Protein AF-A0A1R1XA12-F1 (afdb_monomer_lite)

Foldseek 3Di:
DVVVVCCVVPDDPVVDDDPLLDWDDDPPATRDHQDPVSCVPPDDDLCRHLCVPPVSVVVCVSPVPDDHHDVVSVVVD

pLDDT: mean 87.87, std 10.6, range [54.12, 98.56]

Structure (mmCIF, N/CA/C/O backbone):
data_AF-A0A1R1XA12-F1
#
_entry.id   AF-A0A1R1XA12-F1
#
loop_
_atom_site.group_PDB
_atom_site.id
_atom_site.type_symbol
_atom_site.label_atom_id
_atom_site.label_alt_id
_atom_site.label_comp_id
_atom_site.label_asym_id
_atom_site.label_entity_id
_atom_site.label_seq_id
_atom_site.pdbx_PDB_ins_code
_atom_site.Cartn_x
_atom_site.Cartn_y
_atom_site.Cartn_z
_atom_site.occupancy
_atom_site.B_iso_or_equiv
_atom_site.auth_seq_id
_atom_site.auth_comp_id
_atom_site.auth_asym_id
_atom_site.auth_atom_id
_atom_site.pdbx_PDB_model_num
ATOM 1 N N . PRO A 1 1 ? -16.880 2.374 1.914 1.00 94.50 1 PRO A N 1
ATOM 2 C CA . PRO A 1 1 ? -16.638 2.979 3.252 1.00 94.50 1 PRO A CA 1
ATOM 3 C C . PRO A 1 1 ? -17.174 2.146 4.431 1.00 94.50 1 PRO A C 1
ATOM 5 O O . PRO A 1 1 ? -16.510 2.109 5.456 1.00 94.50 1 PRO A O 1
ATOM 8 N N . VAL A 1 2 ? -18.332 1.475 4.307 1.00 98.44 2 VAL A N 1
ATOM 9 C CA . VAL A 1 2 ? -18.976 0.740 5.422 1.00 98.44 2 VAL A CA 1
ATOM 10 C C . VAL A 1 2 ? -18.028 -0.246 6.124 1.00 98.44 2 VAL A C 1
ATOM 12 O O . VAL A 1 2 ? -17.862 -0.161 7.337 1.00 98.44 2 VAL A O 1
ATOM 15 N N . HIS A 1 3 ? -17.335 -1.117 5.379 1.00 98.31 3 HIS A N 1
ATOM 16 C CA . HIS A 1 3 ? -16.391 -2.080 5.967 1.00 98.31 3 HIS A CA 1
ATOM 17 C C . HIS A 1 3 ? -15.213 -1.414 6.687 1.00 98.31 3 HIS A C 1
ATOM 19 O O . HIS A 1 3 ? -14.839 -1.849 7.769 1.00 98.31 3 HIS A O 1
ATOM 25 N N . SER A 1 4 ? -14.654 -0.341 6.120 1.00 96.56 4 SER A N 1
ATOM 26 C CA . SER A 1 4 ? -13.532 0.386 6.723 1.00 96.56 4 SER A CA 1
ATOM 27 C C . SER A 1 4 ? -13.923 1.038 8.052 1.00 96.56 4 SER A C 1
ATOM 29 O O . SER A 1 4 ? -13.131 1.020 8.986 1.00 96.56 4 SER A O 1
ATOM 31 N N . ILE A 1 5 ? -15.153 1.556 8.163 1.00 98.12 5 ILE A N 1
ATOM 32 C CA . ILE A 1 5 ? -15.678 2.123 9.415 1.00 98.12 5 ILE A CA 1
ATOM 33 C C . ILE A 1 5 ? -15.845 1.022 10.466 1.00 98.12 5 ILE A C 1
ATOM 35 O O . ILE A 1 5 ? -15.364 1.172 11.583 1.00 98.12 5 ILE A O 1
ATOM 39 N N . ALA A 1 6 ? -16.471 -0.103 10.109 1.00 98.56 6 ALA A N 1
ATOM 40 C CA . ALA A 1 6 ? -16.641 -1.223 11.033 1.00 98.56 6 ALA A CA 1
ATOM 41 C C . ALA A 1 6 ? -15.290 -1.780 11.518 1.00 98.56 6 ALA A C 1
ATOM 43 O O . ALA A 1 6 ? -15.112 -1.992 12.714 1.00 98.56 6 ALA A O 1
ATOM 44 N N . ALA A 1 7 ? -14.320 -1.959 10.6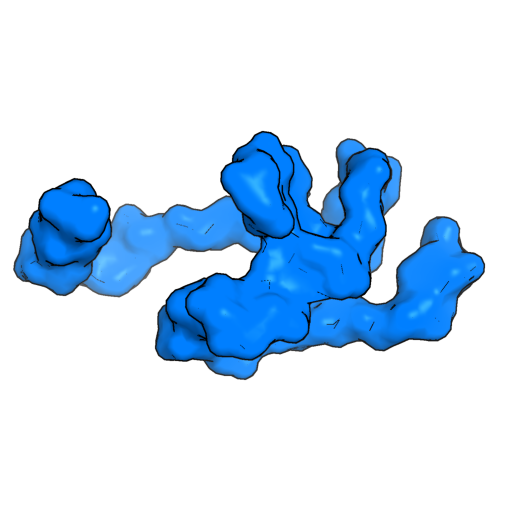15 1.00 98.12 7 ALA A N 1
ATOM 45 C CA . ALA A 1 7 ? -12.977 -2.410 10.973 1.00 98.12 7 ALA A CA 1
ATOM 46 C C . ALA A 1 7 ? -12.285 -1.427 11.931 1.00 98.12 7 ALA A C 1
ATOM 48 O O . ALA A 1 7 ? -11.750 -1.853 12.948 1.00 98.12 7 ALA A O 1
ATOM 49 N N . ALA A 1 8 ? -12.360 -0.121 11.656 1.00 96.31 8 ALA A N 1
ATOM 50 C CA . ALA A 1 8 ? -11.762 0.908 12.507 1.00 96.31 8 ALA A CA 1
ATOM 51 C C . ALA A 1 8 ? -12.437 1.038 13.886 1.00 96.31 8 ALA A C 1
ATOM 53 O O . ALA A 1 8 ? -11.784 1.440 14.844 1.00 96.31 8 ALA A O 1
ATOM 54 N N . MET A 1 9 ? -13.733 0.724 13.996 1.00 98.06 9 MET A N 1
ATOM 55 C CA . MET A 1 9 ? -14.479 0.820 15.258 1.00 98.06 9 MET A CA 1
ATOM 56 C C . MET A 1 9 ? -14.390 -0.442 16.122 1.00 98.06 9 MET A C 1
ATOM 58 O O . MET A 1 9 ? -14.466 -0.336 17.344 1.00 98.06 9 MET A O 1
ATOM 62 N N . PHE A 1 10 ? -14.287 -1.626 15.513 1.00 98.50 10 PHE A N 1
ATOM 63 C CA . PHE A 1 10 ? -14.448 -2.900 16.225 1.00 98.50 10 PHE A CA 1
ATOM 64 C C . PHE A 1 10 ? -13.166 -3.724 16.366 1.00 98.50 10 PHE A C 1
ATOM 66 O O . PHE A 1 10 ? -13.169 -4.695 17.121 1.00 98.50 10 PHE A O 1
ATOM 73 N N . LEU A 1 11 ? -12.084 -3.371 15.668 1.00 98.44 11 LEU A N 1
ATOM 74 C CA . LEU A 1 11 ? -10.803 -4.073 15.750 1.00 98.44 11 LEU A CA 1
ATOM 75 C C . LEU A 1 11 ? -9.726 -3.185 16.371 1.00 98.44 11 LEU A C 1
ATOM 77 O O . LEU A 1 11 ? -9.699 -1.972 16.166 1.00 98.44 11 LEU A O 1
ATOM 81 N N . ALA A 1 12 ? -8.791 -3.805 17.091 1.00 97.94 12 ALA A N 1
ATOM 82 C CA . ALA A 1 12 ? -7.547 -3.141 17.448 1.00 97.94 12 ALA A CA 1
ATOM 83 C C . ALA A 1 12 ? -6.708 -2.896 16.176 1.00 97.94 12 ALA A C 1
ATOM 85 O O . ALA A 1 12 ? -6.720 -3.743 15.275 1.00 97.94 12 ALA A O 1
ATOM 86 N N . PRO A 1 13 ? -5.926 -1.802 16.091 1.00 93.50 13 PRO A N 1
ATOM 87 C CA . PRO A 1 13 ? -5.141 -1.485 14.896 1.00 93.50 13 PRO A CA 1
ATOM 88 C C . PRO A 1 13 ? -4.225 -2.623 14.425 1.00 93.50 13 PRO A C 1
ATOM 90 O O . PRO A 1 13 ? -4.081 -2.838 13.229 1.00 93.50 13 PRO A O 1
ATOM 93 N N . GLN A 1 14 ? -3.662 -3.406 15.353 1.00 96.12 14 GLN A N 1
ATOM 94 C CA . GLN A 1 14 ? -2.761 -4.530 15.057 1.00 96.12 14 GLN A CA 1
ATOM 95 C C . GLN A 1 14 ? -3.466 -5.721 14.390 1.00 96.12 14 GLN A C 1
ATOM 97 O O . GLN A 1 14 ? -2.803 -6.614 13.870 1.00 96.12 14 GLN A O 1
ATOM 102 N N . GLN A 1 15 ? -4.800 -5.758 14.415 1.00 97.56 15 GLN A N 1
ATOM 103 C CA . GLN A 1 15 ? -5.597 -6.773 13.724 1.00 97.56 15 GLN A CA 1
ATOM 104 C C . GLN A 1 15 ? -5.867 -6.400 12.259 1.00 97.56 15 GLN A C 1
ATOM 106 O O . GLN 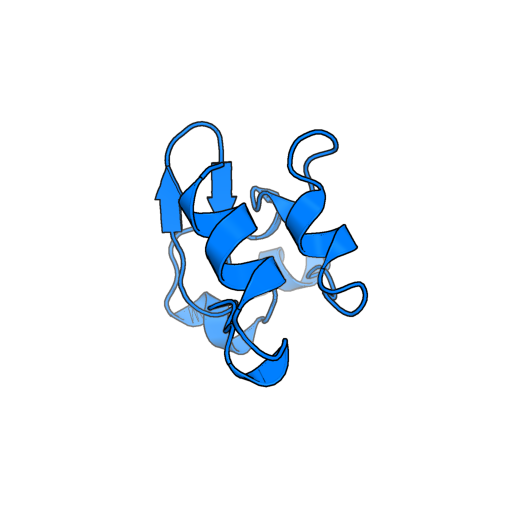A 1 15 ? -6.400 -7.219 11.512 1.00 97.56 15 GLN A O 1
ATOM 111 N N . ILE A 1 16 ? -5.515 -5.180 11.843 1.00 96.25 16 ILE A N 1
ATOM 112 C CA . ILE A 1 16 ? -5.614 -4.718 10.461 1.00 96.25 16 ILE A CA 1
ATOM 113 C C . ILE A 1 16 ? -4.215 -4.770 9.851 1.00 96.25 16 ILE A C 1
ATOM 115 O O . ILE A 1 16 ? -3.275 -4.164 10.357 1.00 96.25 16 ILE A O 1
ATOM 119 N N . HIS A 1 17 ? -4.084 -5.494 8.745 1.00 94.69 17 HIS A N 1
ATOM 120 C CA . HIS A 1 17 ? -2.824 -5.646 8.034 1.00 94.69 17 HIS A CA 1
ATOM 121 C C . HIS A 1 17 ? -2.909 -4.977 6.663 1.00 94.69 17 HIS A C 1
ATOM 123 O O . HIS A 1 17 ? -3.852 -5.211 5.905 1.00 94.69 17 HIS A O 1
ATOM 129 N N . TRP A 1 18 ? -1.911 -4.157 6.343 1.00 93.25 18 TRP A N 1
ATOM 130 C CA . TRP A 1 18 ? -1.704 -3.656 4.993 1.00 93.25 18 TRP A CA 1
ATOM 131 C C . TRP A 1 18 ? -0.620 -4.493 4.316 1.00 93.25 18 TRP A C 1
ATOM 133 O O . TRP A 1 18 ? 0.515 -4.544 4.784 1.00 93.25 18 TRP A O 1
ATOM 143 N N . PHE A 1 19 ? -0.991 -5.148 3.218 1.00 94.00 19 PHE A N 1
ATOM 144 C CA . PHE A 1 19 ? -0.093 -5.967 2.407 1.00 94.00 19 PHE A CA 1
ATOM 145 C C . PHE A 1 19 ? 0.791 -5.081 1.516 1.00 94.00 19 PHE A C 1
ATOM 147 O O . PHE A 1 19 ? 0.512 -4.891 0.331 1.00 94.00 19 PHE A O 1
ATOM 154 N N . GLU A 1 20 ? 1.845 -4.507 2.092 1.00 91.00 20 GLU A N 1
ATOM 155 C CA . GLU A 1 20 ? 2.787 -3.633 1.376 1.00 91.00 20 GLU A CA 1
ATOM 156 C C . GLU A 1 20 ? 3.584 -4.353 0.271 1.00 91.00 20 GLU A C 1
ATOM 158 O O . GLU A 1 20 ? 4.097 -3.710 -0.643 1.00 91.00 20 GLU A O 1
ATOM 163 N N . ASP A 1 21 ? 3.674 -5.683 0.325 1.00 91.56 21 ASP A N 1
ATOM 164 C CA . ASP A 1 21 ? 4.477 -6.515 -0.572 1.00 91.56 21 ASP A CA 1
ATOM 165 C C . ASP A 1 21 ? 3.689 -7.131 -1.742 1.00 91.56 21 ASP A C 1
ATOM 167 O O . ASP A 1 21 ? 4.289 -7.758 -2.617 1.00 91.56 21 ASP A O 1
ATOM 171 N N . ILE A 1 22 ? 2.369 -6.928 -1.806 1.00 93.56 22 ILE A N 1
ATOM 172 C CA . ILE A 1 22 ? 1.519 -7.427 -2.895 1.00 93.56 22 ILE A CA 1
ATOM 173 C C . ILE A 1 22 ? 1.277 -6.325 -3.930 1.00 93.56 22 ILE A C 1
ATOM 175 O O . ILE A 1 22 ? 0.557 -5.359 -3.674 1.00 93.56 22 ILE A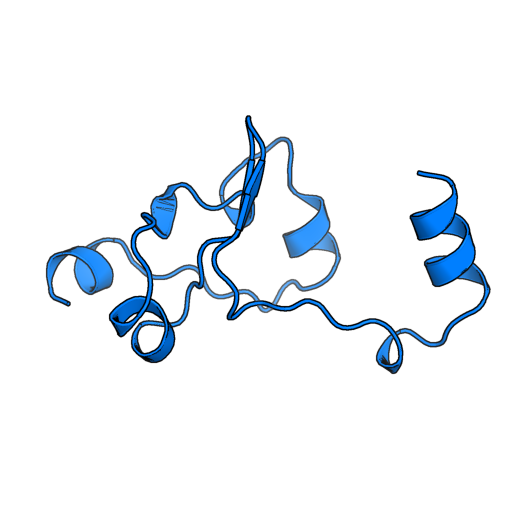 O 1
ATOM 179 N N . GLY A 1 23 ? 1.807 -6.512 -5.141 1.00 94.19 23 GLY A N 1
ATOM 180 C CA . GLY A 1 23 ? 1.448 -5.695 -6.300 1.00 94.19 23 GLY A CA 1
ATOM 181 C C . GLY A 1 23 ? -0.026 -5.879 -6.677 1.00 94.19 23 GLY A C 1
ATOM 182 O O . GLY A 1 23 ? -0.443 -6.989 -7.010 1.00 94.19 23 GLY A O 1
ATOM 183 N N . TYR A 1 24 ? -0.826 -4.813 -6.639 1.00 94.81 24 TYR A N 1
ATOM 184 C CA . TYR A 1 24 ? -2.251 -4.862 -6.979 1.00 94.81 24 TYR A CA 1
ATOM 185 C C . TYR A 1 24 ? -2.702 -3.602 -7.704 1.00 94.81 24 TYR A C 1
ATOM 187 O O . TYR A 1 24 ? -2.442 -2.491 -7.250 1.00 94.81 24 TYR A O 1
ATOM 195 N N . LYS A 1 25 ? -3.456 -3.767 -8.793 1.00 95.25 25 LYS A N 1
ATOM 196 C CA . LYS A 1 25 ? -3.964 -2.656 -9.595 1.00 95.25 25 LYS A CA 1
ATOM 197 C C . LYS A 1 25 ? -5.472 -2.734 -9.755 1.00 95.25 25 LYS A C 1
ATOM 199 O O . LYS A 1 25 ? -6.007 -3.724 -10.246 1.00 95.25 25 LYS A O 1
ATOM 204 N N . HIS A 1 26 ? -6.138 -1.637 -9.419 1.00 95.31 26 HIS A N 1
ATOM 205 C CA . HIS A 1 26 ? -7.523 -1.386 -9.780 1.00 95.31 26 HIS A CA 1
ATOM 206 C C . HIS A 1 26 ? -7.655 0.082 -10.171 1.00 95.31 26 HIS A C 1
ATOM 208 O O . HIS A 1 26 ? -7.556 0.967 -9.321 1.00 95.31 26 HIS A O 1
ATOM 214 N N . ALA A 1 27 ? -7.898 0.341 -11.457 1.00 94.56 27 ALA A N 1
ATOM 215 C CA . ALA A 1 27 ? -7.891 1.695 -12.003 1.00 94.56 27 ALA A CA 1
ATOM 216 C C . ALA A 1 27 ? -8.763 2.670 -11.170 1.00 94.56 27 ALA A C 1
ATOM 218 O O . ALA A 1 27 ? -9.862 2.291 -10.750 1.00 94.56 27 ALA A O 1
ATOM 219 N N . PRO A 1 28 ? -8.290 3.908 -10.918 1.00 92.69 28 PRO A N 1
ATOM 220 C CA . PRO A 1 28 ? -7.024 4.498 -11.377 1.00 92.69 28 PRO A CA 1
ATOM 221 C C . PRO A 1 28 ? -5.817 4.231 -10.451 1.00 92.69 28 PRO A C 1
ATOM 223 O O . PRO A 1 28 ? -4.760 4.811 -10.671 1.00 92.69 28 PRO A O 1
ATOM 226 N N . TRP A 1 29 ? -5.955 3.386 -9.425 1.00 94.06 29 TRP A N 1
ATOM 227 C CA . TRP A 1 29 ? -4.959 3.227 -8.363 1.00 94.06 29 TRP A CA 1
ATOM 228 C C . TRP A 1 29 ? -4.194 1.904 -8.442 1.00 94.06 29 TRP A C 1
ATOM 230 O O . TRP A 1 29 ? -4.685 0.886 -8.936 1.00 94.06 29 TRP A O 1
ATOM 240 N N . GLU A 1 30 ? -2.981 1.921 -7.906 1.00 93.94 30 GLU A N 1
ATOM 241 C CA . GLU A 1 30 ? -2.095 0.767 -7.831 1.00 93.94 30 GLU A CA 1
ATOM 242 C C . GLU A 1 30 ? -1.382 0.756 -6.480 1.00 93.94 30 GLU A C 1
ATOM 244 O O . GLU A 1 30 ? -0.953 1.796 -5.996 1.00 93.94 30 GLU A O 1
ATOM 249 N N . ASN A 1 31 ? -1.267 -0.407 -5.853 1.00 93.69 31 ASN A N 1
ATOM 250 C CA . ASN A 1 31 ? -0.304 -0.657 -4.793 1.00 93.69 31 ASN A CA 1
ATOM 251 C C . ASN A 1 31 ? 0.888 -1.349 -5.445 1.00 93.69 31 ASN A C 1
ATOM 253 O O . ASN A 1 31 ? 0.749 -2.484 -5.901 1.00 93.69 31 ASN A O 1
ATOM 257 N N . CYS A 1 32 ? 2.028 -0.669 -5.511 1.00 93.25 32 CYS A N 1
ATOM 258 C CA . CYS A 1 32 ? 3.287 -1.278 -5.924 1.00 93.25 32 CYS A CA 1
ATOM 259 C C . CYS A 1 32 ? 4.269 -1.242 -4.740 1.00 93.25 32 CYS A C 1
ATOM 261 O O . CYS A 1 32 ? 4.410 -0.168 -4.133 1.00 93.25 32 CYS A O 1
ATOM 263 N N . PRO A 1 33 ? 4.920 -2.369 -4.384 1.00 92.06 33 PRO A N 1
ATOM 264 C CA . PRO A 1 33 ? 5.866 -2.415 -3.272 1.00 92.06 33 PRO A CA 1
ATOM 265 C C . PRO A 1 33 ? 6.960 -1.353 -3.394 1.00 92.06 33 PRO A C 1
ATOM 267 O O . PRO A 1 33 ? 7.446 -1.073 -4.482 1.00 92.06 33 PRO A O 1
ATOM 270 N N . GLN A 1 34 ? 7.364 -0.758 -2.273 1.00 89.62 34 GLN A N 1
ATOM 271 C CA . GLN A 1 34 ? 8.445 0.244 -2.249 1.00 89.62 34 GLN A CA 1
ATOM 272 C C . GLN A 1 34 ? 9.782 -0.334 -1.773 1.00 89.62 34 GLN A C 1
ATOM 274 O O . GLN A 1 34 ? 10.792 0.359 -1.734 1.00 89.62 34 GLN A O 1
ATOM 279 N N . ASN A 1 35 ? 9.799 -1.613 -1.403 1.00 87.50 35 ASN A N 1
ATOM 280 C CA . ASN A 1 35 ? 11.014 -2.311 -1.015 1.00 87.50 35 ASN A CA 1
ATOM 281 C C . ASN A 1 35 ? 11.668 -2.946 -2.265 1.00 87.50 35 ASN A C 1
ATOM 283 O O . ASN A 1 35 ? 11.023 -3.800 -2.886 1.00 87.50 35 ASN A O 1
ATOM 287 N N . PRO A 1 36 ? 12.929 -2.599 -2.606 1.00 85.19 36 PRO A N 1
ATOM 288 C CA . PRO A 1 36 ? 13.654 -3.170 -3.746 1.00 85.19 36 PRO A CA 1
ATOM 289 C C . PRO A 1 36 ? 13.649 -4.705 -3.782 1.00 85.19 36 PRO A C 1
ATOM 291 O O . PRO A 1 36 ? 13.396 -5.302 -4.826 1.00 85.19 36 PRO A O 1
ATOM 294 N N . ASP A 1 37 ? 13.815 -5.362 -2.631 1.00 85.44 37 ASP A N 1
ATOM 295 C CA . ASP A 1 37 ? 13.876 -6.828 -2.541 1.00 85.44 37 ASP A CA 1
ATOM 296 C C . ASP A 1 37 ? 12.547 -7.497 -2.928 1.00 85.44 37 ASP A C 1
ATOM 298 O O . ASP A 1 37 ? 12.503 -8.662 -3.334 1.00 85.44 37 ASP A O 1
ATOM 302 N N . ARG A 1 38 ? 11.432 -6.767 -2.794 1.00 85.38 38 ARG A N 1
ATOM 303 C CA . ARG A 1 38 ? 10.084 -7.235 -3.150 1.00 85.38 38 ARG A CA 1
ATOM 304 C C . ARG A 1 38 ? 9.739 -6.947 -4.610 1.00 85.38 38 ARG A C 1
ATOM 306 O O . ARG A 1 38 ? 8.887 -7.632 -5.178 1.00 85.38 38 ARG A O 1
ATOM 313 N N . LEU A 1 39 ? 10.423 -5.987 -5.231 1.00 86.00 39 LEU A N 1
ATOM 314 C CA . LEU A 1 39 ? 10.180 -5.591 -6.616 1.00 86.00 39 LEU A CA 1
ATOM 315 C C . LEU A 1 39 ? 10.669 -6.606 -7.639 1.00 86.00 39 LEU A C 1
ATOM 317 O O . LEU A 1 39 ? 10.052 -6.725 -8.691 1.00 86.00 39 LEU A O 1
ATOM 321 N N . LEU A 1 40 ? 11.667 -7.423 -7.297 1.00 82.12 40 LEU A N 1
ATOM 322 C CA . LEU A 1 40 ? 12.207 -8.475 -8.171 1.00 82.12 40 LEU A CA 1
ATOM 323 C C . LEU A 1 40 ? 11.153 -9.481 -8.678 1.00 82.12 40 LEU A C 1
ATOM 325 O O . LEU A 1 40 ? 11.404 -10.229 -9.620 1.00 82.12 40 LEU A O 1
ATOM 329 N N . LYS A 1 41 ? 9.982 -9.545 -8.032 1.00 86.69 41 LYS A N 1
ATOM 330 C CA . LYS A 1 41 ? 8.862 -10.430 -8.394 1.00 86.69 41 LYS A CA 1
ATOM 331 C C . LYS A 1 41 ? 7.634 -9.674 -8.912 1.00 86.69 41 LYS A C 1
ATOM 333 O O . LYS A 1 41 ? 6.587 -10.288 -9.113 1.00 86.69 41 LYS A O 1
ATOM 338 N N . CYS A 1 42 ? 7.736 -8.362 -9.087 1.00 88.00 42 CYS A N 1
ATOM 339 C CA . CYS A 1 42 ? 6.644 -7.486 -9.491 1.00 88.00 42 CYS A CA 1
ATOM 340 C C . CYS A 1 42 ? 6.837 -6.996 -10.934 1.00 88.00 42 CYS A C 1
ATOM 342 O O . CYS A 1 42 ? 7.944 -6.974 -11.455 1.00 88.00 42 CYS A O 1
ATOM 344 N N . SER A 1 43 ? 5.739 -6.592 -11.579 1.00 90.31 43 SER A N 1
ATOM 345 C CA . SER A 1 43 ? 5.735 -6.016 -12.938 1.00 90.31 43 SER A CA 1
ATOM 346 C C . SER A 1 43 ? 5.250 -4.555 -12.962 1.00 90.31 43 SER A C 1
ATOM 348 O O . SER A 1 43 ? 5.004 -4.009 -14.037 1.00 90.31 43 SER A O 1
ATOM 350 N N . CYS A 1 44 ? 5.039 -3.947 -11.793 1.00 90.81 44 CYS A N 1
ATOM 351 C CA . CYS A 1 44 ? 4.562 -2.572 -11.644 1.00 90.81 44 CYS A CA 1
ATOM 352 C C . CYS A 1 44 ? 5.728 -1.593 -11.466 1.00 90.81 44 CYS A C 1
ATOM 354 O O . CYS A 1 44 ? 6.819 -1.992 -11.061 1.00 90.81 44 CYS A O 1
ATOM 356 N N . ASP A 1 45 ? 5.471 -0.316 -11.747 1.00 90.19 45 ASP A N 1
ATOM 357 C CA . ASP A 1 45 ? 6.395 0.777 -11.454 1.00 90.19 45 ASP A CA 1
ATOM 358 C C . ASP A 1 45 ? 6.122 1.295 -10.022 1.00 90.19 45 ASP A C 1
ATOM 360 O O . ASP A 1 45 ? 5.006 1.723 -9.713 1.00 90.19 45 ASP A O 1
ATOM 364 N N . PRO A 1 46 ? 7.103 1.273 -9.106 1.00 90.06 46 PRO A N 1
ATOM 365 C CA . PRO A 1 46 ? 6.935 1.800 -7.754 1.00 90.06 46 PRO A CA 1
ATOM 366 C C . PRO A 1 46 ? 6.495 3.264 -7.718 1.00 90.06 46 PRO A C 1
ATOM 368 O O . PRO A 1 46 ? 5.800 3.658 -6.775 1.00 90.06 46 PRO A O 1
ATOM 371 N N . ALA A 1 47 ? 6.877 4.060 -8.722 1.00 88.69 47 ALA A N 1
ATOM 372 C CA . ALA A 1 47 ? 6.536 5.474 -8.828 1.00 88.69 47 ALA A CA 1
ATOM 373 C C . ALA A 1 47 ? 5.058 5.701 -9.184 1.00 88.69 47 ALA A C 1
ATOM 375 O O . ALA A 1 47 ? 4.515 6.767 -8.895 1.00 88.69 47 ALA A O 1
ATOM 376 N N . THR A 1 48 ? 4.373 4.702 -9.755 1.00 89.94 48 THR A N 1
ATOM 377 C CA . THR A 1 48 ? 2.931 4.773 -10.052 1.00 89.94 48 THR A CA 1
ATOM 378 C C . THR A 1 48 ? 2.051 4.329 -8.884 1.00 89.94 48 THR A C 1
ATOM 380 O O . THR A 1 48 ? 0.823 4.410 -8.971 1.00 89.94 48 THR A O 1
ATOM 383 N N . SER A 1 49 ? 2.655 3.901 -7.770 1.00 91.81 49 SER A N 1
ATOM 384 C CA . SER A 1 49 ? 1.935 3.506 -6.560 1.00 91.81 49 SER A CA 1
ATOM 385 C C . SER A 1 49 ? 1.102 4.658 -5.984 1.00 91.81 49 SER A C 1
ATOM 387 O O . SER A 1 49 ? 1.517 5.816 -5.950 1.00 91.81 49 SER A O 1
ATOM 389 N N . ALA A 1 50 ? -0.080 4.332 -5.464 1.00 92.25 50 ALA A N 1
ATOM 390 C CA . ALA A 1 50 ? -1.070 5.275 -4.955 1.00 92.25 50 ALA A CA 1
ATOM 391 C C . ALA A 1 50 ? -0.563 6.104 -3.769 1.00 92.25 50 ALA A C 1
ATOM 393 O O . ALA A 1 50 ? -1.092 7.184 -3.521 1.00 92.25 50 ALA A O 1
ATOM 394 N N . ILE A 1 51 ? 0.482 5.646 -3.076 1.00 89.88 51 ILE A N 1
ATOM 395 C CA . ILE A 1 51 ? 1.140 6.424 -2.022 1.00 89.88 51 ILE A CA 1
ATOM 396 C C . ILE A 1 51 ? 1.697 7.758 -2.552 1.00 89.88 51 ILE A C 1
ATOM 398 O O . ILE A 1 51 ? 1.745 8.731 -1.814 1.00 89.88 51 ILE A O 1
ATOM 402 N N . HIS A 1 52 ? 2.045 7.847 -3.839 1.00 88.69 52 HIS A N 1
ATOM 403 C CA . HIS A 1 52 ? 2.554 9.077 -4.463 1.00 88.69 52 HIS A CA 1
ATOM 404 C C . HIS A 1 52 ? 1.436 10.018 -4.926 1.00 88.69 52 HIS A C 1
ATOM 406 O O . HIS A 1 52 ? 1.689 11.131 -5.386 1.00 88.69 52 HIS A O 1
ATOM 412 N N . SER A 1 53 ? 0.178 9.584 -4.825 1.00 88.38 53 SER A N 1
ATOM 413 C CA . SER A 1 53 ? -0.980 10.363 -5.248 1.00 88.38 53 SER A CA 1
ATOM 414 C C . SER A 1 53 ? -1.475 11.276 -4.136 1.00 88.38 53 SER A C 1
ATOM 416 O O . SER A 1 53 ? -1.823 10.834 -3.043 1.00 88.38 53 SER A O 1
ATOM 418 N N . TYR A 1 54 ? -1.658 12.553 -4.472 1.00 87.00 54 TYR A N 1
ATOM 419 C CA . TYR A 1 54 ? -2.296 13.531 -3.591 1.00 87.00 54 TYR A CA 1
ATOM 420 C C . TYR A 1 54 ? -3.718 13.120 -3.156 1.00 87.00 54 TYR A C 1
ATOM 422 O O . TYR A 1 54 ? -4.141 13.394 -2.032 1.00 87.00 54 TYR A O 1
ATOM 430 N N . TYR A 1 55 ? -4.469 12.444 -4.034 1.00 87.12 55 TYR A N 1
ATOM 431 C CA . TYR A 1 55 ? -5.858 12.059 -3.765 1.00 87.12 55 TYR A CA 1
ATOM 432 C C . TYR A 1 55 ? -5.979 10.741 -2.992 1.00 87.12 55 TYR A C 1
ATOM 434 O O . TYR A 1 55 ? -6.915 10.583 -2.209 1.00 87.12 55 TYR A O 1
ATOM 442 N N . ALA A 1 56 ? -5.041 9.808 -3.172 1.00 85.25 56 ALA A N 1
ATOM 443 C CA . ALA A 1 56 ? -5.060 8.491 -2.530 1.00 85.25 56 ALA A CA 1
ATOM 444 C C . ALA A 1 56 ? -4.192 8.439 -1.254 1.00 85.25 56 ALA A C 1
ATOM 446 O O . ALA A 1 56 ? -3.575 7.424 -0.942 1.00 85.25 56 ALA A O 1
ATOM 447 N N . LYS A 1 57 ? -4.177 9.537 -0.485 1.00 79.81 57 LYS A N 1
ATOM 448 C CA . LYS A 1 57 ? -3.274 9.745 0.660 1.00 79.81 57 LYS A CA 1
ATOM 449 C C . LYS A 1 57 ? -3.491 8.836 1.879 1.00 79.81 57 LYS A C 1
ATOM 451 O O . LYS A 1 57 ? -2.618 8.771 2.738 1.00 79.81 57 LYS A O 1
ATOM 456 N N . CYS A 1 58 ? -4.628 8.139 1.985 1.00 90.62 58 CYS A N 1
ATOM 457 C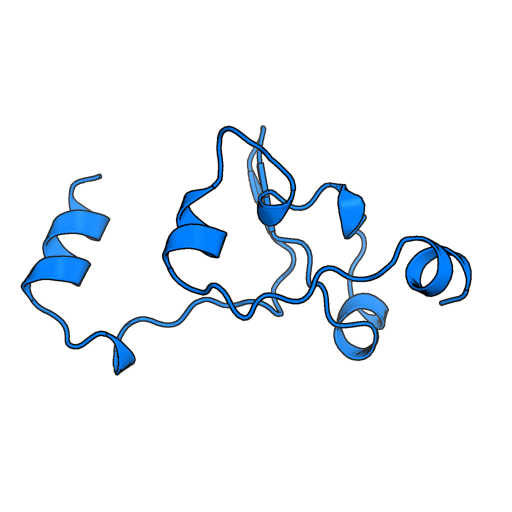 CA . CYS A 1 58 ? -5.010 7.445 3.224 1.00 90.62 58 CYS A CA 1
ATOM 458 C C . CYS A 1 58 ? -4.012 6.364 3.671 1.00 90.62 58 CYS A C 1
ATOM 460 O O . CYS A 1 58 ? -3.962 6.050 4.856 1.00 90.62 58 CYS A O 1
ATOM 462 N N . THR A 1 59 ? -3.210 5.811 2.759 1.00 90.44 59 THR A N 1
ATOM 463 C CA . THR A 1 59 ? -2.137 4.872 3.114 1.00 90.44 59 THR A CA 1
ATOM 464 C C . THR A 1 59 ? -1.016 5.560 3.897 1.00 90.44 59 THR A C 1
ATOM 466 O O . THR A 1 59 ? -0.558 5.011 4.895 1.00 90.44 59 THR A O 1
ATOM 469 N N . ILE A 1 60 ? -0.615 6.772 3.495 1.00 87.12 60 ILE A N 1
ATOM 470 C CA . ILE A 1 60 ? 0.399 7.571 4.205 1.00 87.12 60 ILE A CA 1
ATOM 471 C C . ILE A 1 60 ? -0.172 8.123 5.516 1.00 87.12 60 ILE A C 1
ATOM 473 O O . ILE A 1 60 ? 0.532 8.143 6.521 1.00 87.12 60 ILE A O 1
ATOM 477 N N . ASP A 1 61 ? -1.455 8.506 5.534 1.00 88.44 61 ASP A N 1
ATOM 478 C CA . ASP A 1 61 ? -2.134 8.921 6.772 1.00 88.44 61 ASP A CA 1
ATOM 479 C C . ASP A 1 61 ? -2.174 7.774 7.805 1.00 88.44 61 ASP A C 1
ATOM 481 O O . ASP A 1 61 ? -2.065 8.012 9.006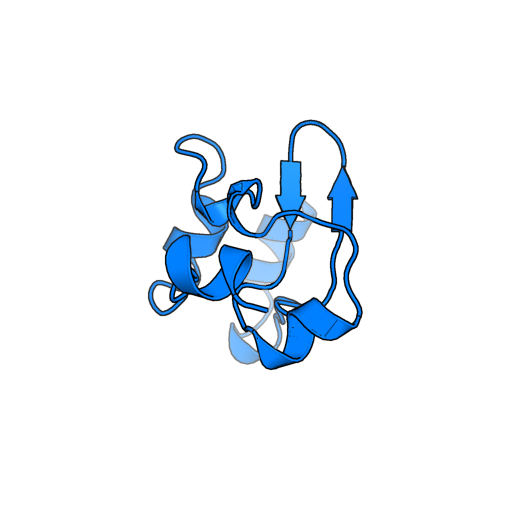 1.00 88.44 61 ASP A O 1
ATOM 485 N N . TRP A 1 62 ? -2.333 6.527 7.342 1.00 88.88 62 TRP A N 1
ATOM 486 C CA . TRP A 1 62 ? -2.337 5.331 8.190 1.00 88.88 62 TRP A CA 1
ATOM 487 C C . TRP A 1 62 ? -0.931 4.923 8.649 1.00 88.88 62 TRP A C 1
ATOM 489 O O . TRP A 1 62 ? -0.741 4.560 9.809 1.00 88.88 62 TRP A O 1
ATOM 499 N N . ASN A 1 63 ? 0.053 4.963 7.748 1.00 88.69 63 ASN A N 1
ATOM 500 C CA . ASN A 1 63 ? 1.435 4.595 8.032 1.00 88.69 63 ASN A CA 1
ATOM 501 C C . ASN A 1 63 ? 2.395 5.649 7.468 1.00 88.69 63 ASN A C 1
ATOM 503 O O . ASN A 1 63 ? 2.787 5.605 6.304 1.00 88.69 63 ASN A O 1
ATOM 507 N N . SER A 1 64 ? 2.833 6.573 8.321 1.00 84.38 64 SER A N 1
ATOM 508 C CA . SER A 1 64 ? 3.780 7.627 7.941 1.00 84.38 64 SER A CA 1
ATOM 509 C C . SER A 1 64 ? 5.209 7.122 7.714 1.00 84.38 64 SER A C 1
ATOM 511 O O . SER A 1 64 ? 6.059 7.890 7.277 1.00 84.38 64 SER A O 1
ATOM 513 N N . ASN A 1 65 ? 5.493 5.854 8.028 1.00 86.69 65 ASN A N 1
ATOM 514 C CA . ASN A 1 65 ? 6.822 5.256 7.883 1.00 86.69 65 ASN A CA 1
ATOM 515 C C . ASN A 1 65 ? 7.019 4.579 6.519 1.00 86.69 65 ASN A C 1
ATOM 517 O O . ASN A 1 65 ? 7.988 3.845 6.334 1.00 86.69 65 ASN A O 1
ATOM 521 N N . VAL A 1 66 ? 6.100 4.786 5.570 1.00 83.94 66 VAL A N 1
ATOM 522 C CA . VAL A 1 66 ? 6.273 4.295 4.202 1.00 83.94 66 VAL A CA 1
ATOM 523 C C . VAL A 1 66 ? 7.388 5.083 3.529 1.00 83.94 66 VAL A C 1
ATOM 525 O O . VAL A 1 66 ? 7.211 6.236 3.139 1.00 83.94 66 VAL A O 1
ATOM 528 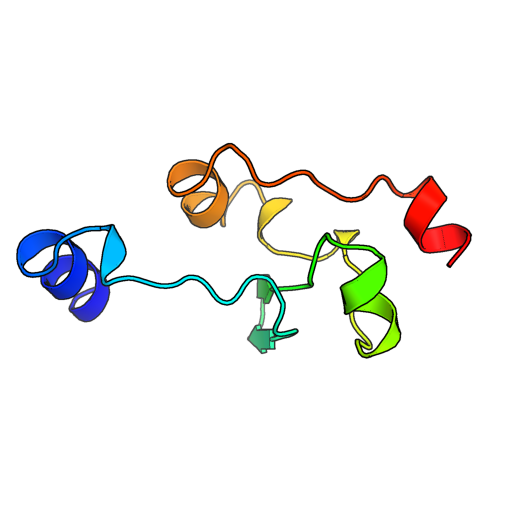N N . THR A 1 67 ? 8.541 4.442 3.374 1.00 82.06 67 THR A N 1
ATOM 529 C CA . THR A 1 67 ? 9.665 5.000 2.625 1.00 82.06 67 THR A CA 1
ATOM 530 C C . THR A 1 67 ? 9.465 4.709 1.145 1.00 82.06 67 THR A C 1
ATOM 532 O O . THR A 1 67 ? 9.505 3.556 0.720 1.00 82.06 67 THR A O 1
ATOM 535 N N . ALA A 1 68 ? 9.242 5.760 0.361 1.00 80.31 68 ALA A N 1
ATOM 536 C CA . ALA A 1 68 ? 9.254 5.685 -1.092 1.00 80.31 68 ALA A CA 1
ATOM 537 C C . ALA A 1 68 ? 10.620 5.206 -1.600 1.00 80.31 68 ALA A C 1
ATOM 539 O O . ALA A 1 68 ? 11.656 5.691 -1.135 1.00 80.31 68 ALA A O 1
ATOM 540 N N . ILE A 1 69 ? 10.627 4.299 -2.580 1.00 78.31 69 ILE A N 1
ATOM 541 C CA . ILE A 1 69 ? 11.873 3.975 -3.275 1.00 78.31 69 ILE A CA 1
ATOM 542 C C . ILE A 1 69 ? 12.314 5.196 -4.087 1.00 78.31 69 ILE A C 1
ATOM 544 O O . ILE A 1 69 ? 11.498 5.854 -4.738 1.00 78.31 69 ILE A O 1
ATOM 548 N N . SER A 1 70 ? 13.604 5.516 -4.038 1.00 68.12 70 SER A N 1
ATOM 549 C CA . SER A 1 70 ? 14.138 6.598 -4.858 1.00 68.12 70 SER A CA 1
ATOM 550 C C . SER A 1 70 ? 14.201 6.152 -6.332 1.00 68.12 70 SER A C 1
ATOM 552 O O . SER A 1 70 ? 14.570 4.999 -6.589 1.00 68.12 70 SER A O 1
ATOM 554 N N . PRO A 1 71 ? 13.853 7.010 -7.314 1.00 62.12 71 PRO A N 1
ATOM 555 C CA . PRO A 1 71 ? 13.800 6.633 -8.732 1.00 62.12 71 PRO A CA 1
ATOM 556 C C . PRO A 1 71 ? 15.111 6.053 -9.290 1.00 62.12 71 PRO A C 1
ATOM 558 O O . PRO A 1 71 ? 15.090 5.215 -10.190 1.00 62.12 71 PRO A O 1
ATOM 561 N N . ASP A 1 72 ? 16.253 6.470 -8.745 1.00 63.53 72 ASP A N 1
ATOM 562 C CA . ASP A 1 72 ? 17.591 5.976 -9.088 1.00 63.53 72 ASP A CA 1
ATOM 563 C C . ASP A 1 72 ? 17.829 4.516 -8.673 1.00 63.53 72 ASP A C 1
ATOM 565 O O . ASP A 1 72 ? 18.537 3.789 -9.372 1.00 63.53 72 ASP A O 1
ATOM 569 N N . ILE A 1 73 ? 17.192 4.050 -7.594 1.00 61.88 73 ILE A N 1
ATOM 570 C CA . ILE A 1 73 ? 17.272 2.645 -7.169 1.00 61.88 73 ILE A CA 1
ATOM 571 C C . ILE A 1 73 ? 16.435 1.767 -8.108 1.00 61.88 73 ILE A C 1
ATOM 573 O O . ILE A 1 73 ? 16.876 0.688 -8.492 1.00 61.88 73 ILE A O 1
ATOM 577 N N . PHE A 1 74 ? 15.263 2.239 -8.547 1.00 59.44 74 PHE A N 1
ATOM 578 C CA . PHE A 1 74 ? 14.424 1.493 -9.491 1.00 59.44 74 PHE A CA 1
ATOM 579 C C . PHE A 1 74 ? 15.077 1.351 -10.874 1.00 59.44 74 PHE A C 1
ATOM 581 O O . PHE A 1 74 ? 15.042 0.281 -11.465 1.00 59.44 74 PHE A O 1
ATOM 588 N N . ALA A 1 75 ? 15.736 2.397 -11.379 1.00 57.19 75 ALA A N 1
ATOM 589 C CA . ALA A 1 75 ? 16.417 2.339 -12.675 1.00 57.19 75 ALA A CA 1
ATOM 590 C C . ALA A 1 75 ? 17.685 1.458 -12.683 1.00 57.19 75 ALA A C 1
ATOM 592 O O . ALA A 1 75 ? 18.219 1.170 -13.755 1.00 57.19 75 ALA A O 1
ATOM 593 N N . SER A 1 76 ? 18.192 1.075 -11.506 1.00 56.50 76 SER A N 1
ATOM 594 C CA . SER A 1 76 ? 19.410 0.272 -11.336 1.00 56.50 76 SER A CA 1
ATOM 595 C C . SER A 1 76 ? 19.161 -1.154 -10.828 1.00 56.50 76 SER A C 1
ATOM 597 O O . SER A 1 76 ? 20.134 -1.882 -10.612 1.00 56.50 76 SER A O 1
ATOM 599 N N . SER A 1 77 ? 17.893 -1.555 -10.656 1.00 54.12 77 SER A N 1
ATOM 600 C CA . SER A 1 77 ? 17.475 -2.902 -10.230 1.00 54.12 77 SER A CA 1
ATOM 601 C C . SER A 1 77 ? 16.923 -3.764 -11.363 1.00 54.12 77 SER A C 1
ATOM 603 O O . SER A 1 77 ? 16.494 -3.214 -12.400 1.00 54.12 77 SER A O 1
#

Sequence (77 aa):
PVHSIAAAMFLAPQQIHWFEDIGYKHAPWENCPQNPDRLLKCSCDPATSAIHSYYAKCTIDWNSNVTAISPDIFASS

Radius of gyration: 13.72 Å; chains: 1; bounding box: 38×24×30 Å

Organism: NCBI:txid133412

Secondary structure (DSSP, 8-state):
-HHHHHHHHHS-GGG----TT--EEETTEEE----HHHHTT--S-GGGSGGG-SSSTHHHHH-TT--PPPHHHHTT-

InterPro domains:
  IPR002685 Glycosyl transferase, family 15 [PF01793] (1-28)
  IPR002685 Glycosyl transferase, family 15 [PTHR31121] (1-66)
  IPR029044 Nucleotide-diphospho-sugar transferases [G3DSA:3.90.550.10] (1-74)
  IPR029044 Nucleotide-diphospho-sugar transferases [SSF53448] (1-66)